Protein AF-A0A6N8WD69-F1 (afdb_monomer_lite)

pLDDT: mean 93.92, std 8.89, range [44.53, 98.75]

Sequence (88 aa):
MGRQVAIDKPVRVIVRTLPTGRIAPKWFEWQGRTHSVVALGRQWDETVEGRRLRCFLVQTPGQNSFELRWDPVEDEWVLHRGWLVNMV

Radius of gyration: 12.72 Å; chains: 1; bounding box: 31×27×33 Å

Secondary structure (DSSP, 8-state):
-PEEEEEEEE--EEEEEPTTS-EEEEEEEETTEEEE--EEEEEEEEEETTEEEEEEEEE-TTS-EEEEEEETTTTEEEEEEEEES---

Structure (mmCIF, N/CA/C/O backbone):
data_AF-A0A6N8WD69-F1
#
_entry.id   AF-A0A6N8WD69-F1
#
loop_
_atom_site.group_PDB
_atom_site.id
_atom_site.type_symbol
_atom_site.label_atom_id
_atom_site.label_alt_id
_atom_site.label_comp_id
_atom_site.label_asym_id
_atom_site.label_entity_id
_atom_site.label_seq_id
_atom_site.pdbx_PDB_ins_code
_atom_site.Cartn_x
_atom_site.Cartn_y
_atom_site.Cartn_z
_atom_site.occupancy
_atom_site.B_iso_or_equiv
_atom_site.auth_seq_id
_atom_site.auth_comp_id
_atom_site.auth_asym_id
_atom_site.auth_atom_id
_atom_site.pdbx_PDB_model_num
ATOM 1 N N . MET A 1 1 ? -3.250 -11.706 18.487 1.00 61.56 1 MET A N 1
ATOM 2 C CA . MET A 1 1 ? -2.930 -11.932 17.058 1.00 61.56 1 MET A CA 1
ATOM 3 C C . MET A 1 1 ? -4.230 -11.770 16.282 1.00 61.56 1 MET A C 1
ATOM 5 O O . MET A 1 1 ? -5.196 -12.419 16.659 1.00 61.56 1 MET A O 1
ATOM 9 N N . GLY A 1 2 ? -4.307 -10.851 15.314 1.00 75.75 2 GLY A N 1
ATOM 10 C CA . GLY A 1 2 ? -5.539 -10.627 14.542 1.00 75.75 2 GLY A CA 1
ATOM 11 C C . GLY A 1 2 ? -5.881 -11.815 13.634 1.00 75.75 2 GLY A C 1
ATOM 12 O O . GLY A 1 2 ? -4.984 -12.554 13.223 1.00 75.75 2 GLY A O 1
ATOM 13 N N . ARG A 1 3 ? -7.165 -12.005 13.314 1.00 89.62 3 ARG A N 1
ATOM 14 C CA . ARG A 1 3 ? -7.609 -13.060 12.390 1.00 89.62 3 ARG A CA 1
ATOM 15 C C . ARG A 1 3 ? -7.192 -12.695 10.970 1.00 89.62 3 ARG A C 1
ATOM 17 O O . ARG A 1 3 ? -7.513 -11.603 10.504 1.00 89.62 3 ARG A O 1
ATOM 24 N N . GLN A 1 4 ? -6.526 -13.616 10.277 1.00 94.75 4 GLN A N 1
ATOM 25 C CA . GLN A 1 4 ? -6.227 -13.443 8.859 1.00 94.75 4 GLN A CA 1
ATOM 26 C C . GLN A 1 4 ? -7.483 -13.677 8.009 1.00 94.75 4 GLN A C 1
ATOM 28 O O . GLN A 1 4 ? -8.212 -14.648 8.221 1.00 94.75 4 GLN A O 1
ATOM 33 N N . VAL A 1 5 ? -7.718 -12.798 7.038 1.00 94.81 5 VAL A N 1
ATOM 34 C CA . VAL A 1 5 ? -8.860 -12.846 6.117 1.00 94.81 5 VAL A CA 1
ATOM 35 C C . VAL A 1 5 ? -8.361 -12.603 4.695 1.00 94.81 5 VAL A C 1
ATOM 37 O O . VAL A 1 5 ? -7.678 -11.608 4.455 1.00 94.81 5 VAL A O 1
ATOM 40 N N . ALA A 1 6 ? -8.689 -13.504 3.766 1.00 96.56 6 ALA A N 1
ATOM 41 C CA . ALA A 1 6 ? -8.489 -13.284 2.332 1.00 96.56 6 ALA A CA 1
ATOM 42 C C . ALA A 1 6 ? -9.530 -12.280 1.813 1.00 96.56 6 ALA A C 1
ATOM 44 O O . ALA A 1 6 ? -10.692 -12.341 2.224 1.00 96.56 6 ALA A O 1
ATOM 45 N N . ILE A 1 7 ? -9.110 -11.336 0.969 1.00 96.94 7 ILE A N 1
ATOM 46 C CA . ILE A 1 7 ? -9.966 -10.243 0.488 1.00 96.94 7 ILE A CA 1
ATOM 47 C C . ILE A 1 7 ? -9.983 -10.214 -1.043 1.00 96.94 7 ILE A C 1
ATOM 49 O O . ILE A 1 7 ? -11.069 -10.279 -1.618 1.00 96.94 7 ILE A O 1
ATOM 53 N N . ASP A 1 8 ? -8.813 -10.131 -1.679 1.00 96.88 8 ASP A N 1
ATOM 54 C CA . ASP A 1 8 ? -8.624 -10.133 -3.138 1.00 96.88 8 ASP A CA 1
ATOM 55 C C . ASP A 1 8 ? -9.578 -9.185 -3.885 1.00 96.88 8 ASP A C 1
ATOM 57 O O . ASP A 1 8 ? -10.311 -9.578 -4.798 1.00 96.88 8 ASP A O 1
ATOM 61 N N . LYS A 1 9 ? -9.616 -7.913 -3.458 1.00 97.88 9 LYS A N 1
ATOM 62 C CA . LYS A 1 9 ? -10.468 -6.879 -4.072 1.00 97.88 9 LYS A CA 1
ATOM 63 C C . LYS A 1 9 ? -9.660 -5.727 -4.654 1.00 97.88 9 LYS A C 1
ATOM 65 O O . LYS A 1 9 ? -8.743 -5.259 -3.978 1.00 97.88 9 LYS A O 1
ATOM 70 N N . PRO A 1 10 ? -10.039 -5.207 -5.837 1.00 97.94 10 PRO A N 1
ATOM 71 C CA . PRO A 1 10 ? -9.483 -3.957 -6.321 1.00 97.94 10 PRO A CA 1
ATOM 72 C C . PRO A 1 10 ? -9.853 -2.823 -5.361 1.00 97.94 10 PRO A C 1
ATOM 74 O O . PRO A 1 10 ? -10.979 -2.766 -4.853 1.00 97.94 10 PRO A O 1
ATOM 77 N N . VAL A 1 11 ? -8.905 -1.929 -5.099 1.00 98.50 11 VAL A N 1
ATOM 78 C CA . VAL A 1 11 ? -9.088 -0.780 -4.203 1.00 98.50 11 VAL A CA 1
ATOM 79 C C . VAL A 1 11 ? -8.452 0.466 -4.796 1.00 98.50 11 VAL A C 1
ATOM 81 O O . VAL A 1 11 ? -7.495 0.389 -5.557 1.00 98.50 11 VAL A O 1
ATOM 84 N N . ARG A 1 12 ? -8.952 1.641 -4.413 1.00 98.19 12 ARG A N 1
ATOM 85 C CA . ARG A 1 12 ? -8.248 2.899 -4.676 1.00 98.19 12 ARG A CA 1
ATOM 86 C C . ARG A 1 12 ? -7.226 3.126 -3.578 1.00 98.19 12 ARG A C 1
ATOM 88 O O . ARG A 1 12 ? -7.565 2.990 -2.403 1.00 98.19 12 ARG A O 1
ATOM 95 N N . VAL A 1 13 ? -6.005 3.497 -3.954 1.00 98.50 13 VAL A N 1
ATOM 96 C CA . VAL A 1 13 ? -4.923 3.803 -3.015 1.00 98.50 13 VAL A CA 1
ATOM 97 C C . VAL A 1 13 ? -4.351 5.171 -3.340 1.00 98.50 13 VAL A C 1
ATOM 99 O O . VAL A 1 13 ? -3.929 5.437 -4.460 1.00 98.50 13 VAL A O 1
ATOM 102 N N . ILE A 1 14 ? -4.308 6.043 -2.338 1.00 98.12 14 ILE A N 1
ATOM 103 C CA . ILE A 1 14 ? -3.567 7.296 -2.423 1.00 98.12 14 ILE A CA 1
ATOM 104 C C . ILE A 1 14 ? -2.156 7.022 -1.932 1.00 98.12 14 ILE A C 1
ATOM 106 O O . ILE A 1 14 ? -1.955 6.571 -0.799 1.00 98.12 14 ILE A O 1
ATOM 110 N N . VAL A 1 15 ? -1.175 7.321 -2.776 1.00 97.69 15 VAL A N 1
ATOM 111 C CA . VAL A 1 15 ? 0.244 7.148 -2.473 1.00 97.69 15 VAL A CA 1
ATOM 112 C C . VAL A 1 15 ? 0.947 8.490 -2.345 1.00 97.69 15 VAL A C 1
ATOM 114 O O . VAL A 1 15 ? 0.543 9.497 -2.922 1.00 97.69 15 VAL A O 1
ATOM 117 N N . ARG A 1 16 ? 2.042 8.499 -1.590 1.00 95.62 16 ARG A N 1
ATOM 118 C CA . ARG A 1 16 ? 3.046 9.557 -1.631 1.00 95.62 16 ARG A CA 1
ATOM 119 C C . ARG A 1 16 ? 4.250 9.055 -2.415 1.00 95.62 16 ARG A C 1
ATOM 121 O O . ARG A 1 16 ? 4.811 8.020 -2.061 1.00 95.62 16 ARG A O 1
ATOM 128 N N . THR A 1 17 ? 4.706 9.833 -3.387 1.00 93.56 17 THR A N 1
ATOM 129 C CA . THR A 1 17 ? 6.019 9.634 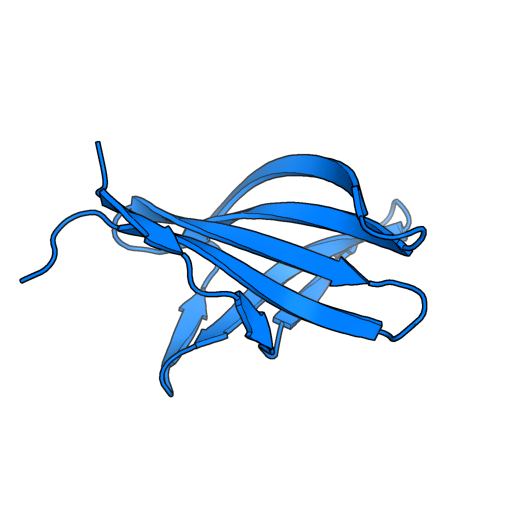-4.007 1.00 93.56 17 THR A CA 1
ATOM 130 C C . THR A 1 17 ? 7.107 10.164 -3.076 1.00 93.56 17 THR A C 1
ATOM 132 O O . THR A 1 17 ? 7.038 11.290 -2.575 1.00 93.56 17 THR A O 1
ATOM 135 N N . LEU A 1 18 ? 8.095 9.328 -2.787 1.00 91.50 18 LEU A N 1
ATOM 136 C CA . LEU A 1 18 ? 9.263 9.673 -1.988 1.00 91.50 18 LEU A CA 1
ATOM 137 C C . LEU A 1 18 ? 10.354 10.273 -2.891 1.00 91.50 18 LEU A C 1
ATOM 139 O O . LEU A 1 18 ? 10.386 9.958 -4.079 1.00 91.50 18 LEU A O 1
ATOM 143 N N . PRO A 1 19 ? 11.306 11.059 -2.348 1.00 93.12 19 PRO A N 1
ATOM 144 C CA . PRO A 1 19 ? 12.426 11.600 -3.131 1.00 93.12 19 PRO A CA 1
ATOM 145 C C . PRO A 1 19 ? 13.267 10.532 -3.846 1.00 93.12 19 PRO A C 1
ATOM 147 O O . PRO A 1 19 ? 13.926 10.814 -4.835 1.00 93.12 19 PRO A O 1
ATOM 150 N N . THR A 1 20 ? 13.223 9.290 -3.363 1.00 91.44 20 THR A N 1
ATOM 151 C CA . THR A 1 20 ? 13.883 8.128 -3.973 1.00 91.44 20 THR A CA 1
ATOM 152 C C . THR A 1 20 ? 13.148 7.575 -5.199 1.00 91.44 20 THR A C 1
ATOM 154 O O . THR A 1 20 ? 13.556 6.547 -5.732 1.00 91.44 20 THR A O 1
ATOM 157 N N . GLY A 1 21 ? 12.023 8.175 -5.598 1.00 87.56 21 GLY A N 1
ATOM 158 C CA . GLY A 1 21 ? 11.130 7.664 -6.641 1.00 87.56 21 GLY A CA 1
ATOM 159 C C . GLY A 1 21 ? 10.247 6.496 -6.192 1.00 87.56 21 GLY A C 1
ATOM 160 O O . GLY A 1 21 ? 9.373 6.063 -6.934 1.00 87.56 21 GLY A O 1
ATOM 161 N N . ARG A 1 22 ? 10.428 5.985 -4.966 1.00 88.75 22 ARG A N 1
ATOM 162 C CA . ARG A 1 22 ? 9.561 4.941 -4.404 1.00 88.75 22 ARG A CA 1
ATOM 163 C C . ARG A 1 22 ? 8.214 5.521 -3.993 1.00 88.75 22 ARG A C 1
ATOM 165 O O . ARG A 1 22 ? 8.140 6.656 -3.532 1.00 88.75 22 ARG A O 1
ATOM 172 N N . ILE A 1 23 ? 7.171 4.708 -4.066 1.00 93.50 23 ILE A N 1
ATOM 173 C CA . ILE A 1 23 ? 5.845 5.067 -3.565 1.00 93.50 23 ILE A CA 1
ATOM 174 C C . ILE A 1 23 ? 5.619 4.526 -2.152 1.00 93.50 23 ILE A C 1
ATOM 176 O O . ILE A 1 23 ? 6.161 3.490 -1.761 1.00 93.50 23 ILE A O 1
ATOM 180 N N . ALA A 1 24 ? 4.805 5.241 -1.385 1.00 95.88 24 ALA A N 1
ATOM 181 C CA . ALA A 1 24 ? 4.391 4.876 -0.040 1.00 95.88 24 ALA A CA 1
ATOM 182 C C . ALA A 1 24 ? 2.868 5.049 0.092 1.00 95.88 24 ALA A C 1
ATOM 184 O O . ALA A 1 24 ? 2.394 6.183 -0.026 1.00 95.88 24 ALA A O 1
ATOM 185 N N . PRO A 1 25 ? 2.096 3.977 0.353 1.00 98.12 25 PRO A N 1
ATOM 186 C CA . PRO A 1 25 ? 0.662 4.086 0.606 1.00 98.12 25 PRO A CA 1
ATOM 187 C C . PRO A 1 25 ? 0.350 5.032 1.769 1.00 98.12 25 PRO A C 1
ATOM 189 O O . PRO A 1 25 ? 1.019 5.007 2.805 1.00 98.12 25 PRO A O 1
ATOM 192 N N . LYS A 1 26 ? -0.671 5.870 1.590 1.00 98.25 26 LYS A N 1
ATOM 193 C CA . LYS A 1 26 ? -1.160 6.821 2.597 1.00 98.25 26 LYS A CA 1
ATOM 194 C C . LYS A 1 26 ? -2.592 6.534 3.023 1.00 98.25 26 LYS A C 1
ATOM 196 O O . LYS A 1 26 ? -2.885 6.604 4.213 1.00 98.25 26 LYS A O 1
ATOM 201 N N . TRP A 1 27 ? -3.456 6.210 2.068 1.00 98.12 27 TRP A N 1
ATOM 202 C CA . TRP A 1 27 ? -4.864 5.903 2.306 1.00 98.12 27 TRP A CA 1
ATOM 203 C C . TRP A 1 27 ? -5.329 4.858 1.303 1.00 98.12 27 TRP A C 1
ATOM 205 O O . TRP A 1 27 ? -4.800 4.815 0.193 1.00 98.12 27 TRP A O 1
ATOM 215 N N . PHE A 1 28 ? -6.334 4.068 1.659 1.00 98.50 28 PHE A N 1
ATOM 216 C CA . PHE A 1 28 ? -7.029 3.208 0.706 1.00 98.50 28 PHE A CA 1
ATOM 217 C C . PHE A 1 28 ? -8.526 3.133 1.004 1.00 98.50 28 PHE A C 1
ATOM 219 O O . PHE A 1 28 ? -8.946 3.309 2.147 1.00 98.50 28 PHE A O 1
ATOM 226 N N . GLU A 1 29 ? -9.336 2.878 -0.017 1.00 98.12 29 GLU A N 1
ATOM 227 C CA . GLU A 1 29 ? -10.788 2.738 0.122 1.00 98.12 29 GLU A CA 1
ATOM 228 C C . GLU A 1 29 ? -11.192 1.266 0.143 1.00 98.12 29 GLU A C 1
ATOM 230 O O . GLU A 1 29 ? -10.909 0.518 -0.792 1.00 98.12 29 GLU A O 1
ATOM 235 N N . TRP A 1 30 ? -11.880 0.844 1.204 1.00 95.88 30 TRP A N 1
ATOM 236 C CA . TRP A 1 30 ? -12.395 -0.517 1.330 1.00 95.88 30 TRP A CA 1
ATOM 237 C C . TRP A 1 30 ? -13.695 -0.539 2.136 1.00 95.88 30 TRP A C 1
ATOM 239 O O . TRP A 1 30 ? -13.806 0.117 3.172 1.00 95.88 30 TRP A O 1
ATOM 249 N N . GLN A 1 31 ? -14.689 -1.290 1.646 1.00 93.88 31 GLN A N 1
ATOM 250 C CA . GLN A 1 31 ? -16.045 -1.369 2.217 1.00 93.88 31 GLN A CA 1
ATOM 251 C C . GLN A 1 31 ? -16.715 0.006 2.412 1.00 93.88 31 GLN A C 1
ATOM 253 O O . GLN A 1 31 ? -17.332 0.275 3.440 1.00 93.88 31 GLN A O 1
ATOM 258 N N . GLY A 1 32 ? -16.560 0.904 1.434 1.00 94.62 32 GLY A N 1
ATOM 259 C CA . GLY A 1 32 ? -17.141 2.251 1.486 1.00 94.62 32 GLY A CA 1
ATOM 260 C C . GLY A 1 32 ? -16.512 3.170 2.539 1.00 94.62 32 GLY A C 1
ATOM 261 O O . GLY A 1 32 ? -17.091 4.203 2.863 1.00 94.62 32 GLY A O 1
ATOM 262 N N . ARG A 1 33 ? -15.348 2.805 3.095 1.00 94.81 33 ARG A N 1
ATOM 263 C CA . ARG A 1 33 ? -14.610 3.603 4.080 1.00 94.81 33 ARG A CA 1
ATOM 264 C C . ARG A 1 33 ? -13.190 3.873 3.603 1.00 94.81 33 ARG A C 1
ATOM 266 O O . ARG A 1 33 ? -12.541 2.993 3.040 1.00 94.81 33 ARG A O 1
ATOM 273 N N . THR A 1 34 ? -12.692 5.071 3.890 1.00 97.19 34 THR A N 1
ATOM 274 C CA . THR A 1 34 ? -11.279 5.412 3.720 1.00 97.19 34 THR A CA 1
ATOM 275 C C . THR A 1 34 ? -10.499 4.971 4.955 1.00 97.19 34 THR A C 1
ATOM 277 O O . THR A 1 34 ? -10.789 5.393 6.074 1.00 97.19 34 THR A O 1
ATOM 280 N N . HIS A 1 35 ? -9.487 4.137 4.751 1.00 97.31 35 HIS A N 1
ATOM 281 C CA . HIS A 1 35 ? -8.579 3.657 5.786 1.00 97.31 35 HIS A CA 1
ATOM 282 C C . HIS A 1 35 ? -7.255 4.404 5.683 1.00 97.31 35 HIS A C 1
ATOM 284 O O . HIS A 1 35 ? -6.622 4.419 4.626 1.00 97.31 35 HIS A O 1
ATOM 290 N N . SER A 1 36 ? -6.831 5.033 6.778 1.00 98.00 36 SER A N 1
ATOM 291 C CA . SER A 1 36 ? -5.536 5.707 6.849 1.00 98.00 36 SER A CA 1
ATOM 292 C C . SER A 1 36 ? -4.415 4.710 7.110 1.00 98.00 36 SER A C 1
ATOM 294 O O . SER A 1 36 ? -4.570 3.781 7.902 1.00 98.00 36 SER A O 1
ATOM 296 N N . VAL A 1 37 ? -3.270 4.908 6.463 1.00 98.25 37 VAL A N 1
ATOM 297 C CA . VAL A 1 37 ? -2.048 4.153 6.749 1.00 98.25 37 VAL A CA 1
ATOM 298 C C . VAL A 1 37 ? -1.247 4.913 7.800 1.00 98.25 37 VAL A C 1
ATOM 300 O O . VAL A 1 37 ? -0.727 5.999 7.532 1.00 98.25 37 VAL A O 1
ATOM 303 N N . VAL A 1 38 ? -1.141 4.340 9.000 1.00 97.56 38 VAL A N 1
ATOM 304 C CA . VAL A 1 38 ? -0.383 4.926 10.121 1.00 97.56 38 VAL A CA 1
ATOM 305 C C . VAL A 1 38 ? 1.035 4.373 10.236 1.00 97.56 38 VAL A C 1
ATOM 307 O O . VAL A 1 38 ? 1.911 5.049 10.768 1.00 97.56 38 VAL A O 1
ATOM 310 N N . ALA A 1 39 ? 1.283 3.176 9.699 1.00 97.00 39 ALA A N 1
ATOM 311 C CA . ALA A 1 39 ? 2.609 2.577 9.644 1.00 97.00 39 ALA A CA 1
ATOM 312 C C . ALA A 1 39 ? 2.775 1.709 8.393 1.00 97.00 39 ALA A C 1
ATOM 314 O O . ALA A 1 39 ? 1.831 1.062 7.932 1.00 97.00 39 ALA A O 1
ATOM 315 N N . LEU A 1 40 ? 4.002 1.689 7.868 1.00 97.00 40 LEU A N 1
ATOM 316 C CA . LEU A 1 40 ? 4.437 0.770 6.821 1.00 97.00 40 LEU A CA 1
ATOM 317 C C . LEU A 1 40 ? 5.353 -0.280 7.442 1.00 97.00 40 LEU A C 1
ATOM 319 O O . LEU A 1 40 ? 6.345 0.059 8.085 1.00 97.00 40 LEU A O 1
ATOM 323 N N . GLY A 1 41 ? 5.015 -1.545 7.232 1.00 96.12 41 GLY A N 1
ATOM 324 C CA . GLY A 1 41 ? 5.855 -2.681 7.572 1.00 96.12 41 GLY A CA 1
ATOM 325 C C . GLY A 1 41 ? 6.748 -3.085 6.402 1.00 96.12 41 GLY A C 1
ATOM 326 O O . GLY A 1 41 ? 7.289 -2.252 5.668 1.00 96.12 41 GLY A O 1
ATOM 327 N N . ARG A 1 42 ? 6.895 -4.401 6.220 1.00 96.62 42 ARG A N 1
ATOM 328 C CA . ARG A 1 42 ? 7.668 -4.974 5.117 1.00 96.62 42 ARG A CA 1
ATOM 329 C C . ARG A 1 42 ? 7.107 -4.522 3.767 1.00 96.62 42 ARG A C 1
ATOM 331 O O . ARG A 1 42 ? 5.897 -4.469 3.565 1.00 96.62 42 ARG A O 1
ATOM 338 N N . GLN A 1 43 ? 8.014 -4.275 2.832 1.00 97.38 43 GLN A N 1
ATOM 339 C CA . GLN A 1 43 ? 7.705 -4.059 1.425 1.00 97.38 43 GLN A CA 1
ATOM 340 C C . GLN A 1 43 ? 8.569 -5.000 0.592 1.00 97.38 43 GLN A C 1
ATOM 342 O O . GLN A 1 43 ? 9.759 -5.154 0.885 1.00 97.38 43 GLN A O 1
ATOM 347 N N . TRP A 1 44 ? 7.993 -5.641 -0.414 1.00 97.19 44 TRP A N 1
ATOM 348 C CA . TRP A 1 44 ? 8.696 -6.631 -1.228 1.00 97.19 44 TRP A CA 1
ATOM 349 C C . TRP A 1 44 ? 8.114 -6.685 -2.634 1.00 97.19 44 TRP A C 1
ATOM 351 O O . TRP A 1 44 ? 7.044 -6.136 -2.883 1.00 97.19 44 TRP A O 1
ATOM 361 N N . ASP A 1 45 ? 8.841 -7.331 -3.537 1.00 97.25 45 ASP A N 1
ATOM 362 C CA . ASP A 1 45 ? 8.337 -7.648 -4.867 1.00 97.25 45 ASP A CA 1
ATOM 363 C C . ASP A 1 45 ? 7.944 -9.125 -4.892 1.00 97.25 45 ASP A C 1
ATOM 365 O O . ASP A 1 45 ? 8.631 -9.961 -4.296 1.00 97.25 45 ASP A O 1
ATOM 369 N N . GLU A 1 46 ? 6.849 -9.440 -5.568 1.00 97.25 46 GLU A N 1
ATOM 370 C CA . GLU A 1 46 ? 6.364 -10.805 -5.748 1.00 97.25 46 GLU A CA 1
ATOM 371 C C . GLU A 1 46 ? 6.014 -11.028 -7.219 1.00 97.25 46 GLU A C 1
ATOM 373 O O . GLU A 1 46 ? 5.426 -10.155 -7.855 1.00 97.25 46 GLU A O 1
ATOM 378 N N . THR A 1 47 ? 6.378 -12.187 -7.768 1.00 97.12 47 THR A N 1
ATOM 379 C CA . THR A 1 47 ? 5.973 -12.576 -9.122 1.00 97.12 47 THR A CA 1
ATOM 380 C C . THR A 1 47 ? 4.800 -13.540 -9.028 1.00 97.12 47 THR A C 1
ATOM 382 O O . THR A 1 47 ? 4.946 -14.628 -8.472 1.00 97.12 47 THR A O 1
ATOM 385 N N . VAL A 1 48 ? 3.654 -13.157 -9.587 1.00 93.06 48 VAL A N 1
ATOM 386 C CA . VAL A 1 48 ? 2.424 -13.960 -9.611 1.00 93.06 48 VAL A CA 1
ATOM 387 C C . VAL A 1 48 ? 1.963 -14.063 -11.056 1.00 93.06 48 VAL A C 1
ATOM 389 O O . VAL A 1 48 ? 1.758 -13.043 -11.701 1.00 93.06 48 VAL A O 1
ATOM 392 N N . GLU A 1 49 ? 1.854 -15.285 -11.581 1.00 92.56 49 GLU A N 1
ATOM 393 C CA . GLU A 1 49 ? 1.405 -15.536 -12.964 1.00 92.56 49 GLU A CA 1
ATOM 394 C C . GLU A 1 49 ? 2.167 -14.701 -14.016 1.00 92.56 49 GLU A C 1
ATOM 396 O O . GLU A 1 49 ? 1.605 -14.194 -14.981 1.00 92.56 49 GLU A O 1
ATOM 401 N N . GLY A 1 50 ? 3.475 -14.518 -13.805 1.00 93.12 50 GLY A N 1
ATOM 402 C CA . GLY A 1 50 ? 4.339 -13.726 -14.689 1.00 93.12 50 GLY A CA 1
ATOM 403 C C . GLY A 1 50 ? 4.257 -12.207 -14.495 1.00 93.12 50 GLY A C 1
ATOM 404 O O . GLY A 1 50 ? 5.073 -11.489 -15.070 1.00 93.12 50 GLY A O 1
ATOM 405 N N . ARG A 1 51 ? 3.350 -11.705 -13.650 1.00 93.88 51 ARG A N 1
ATOM 406 C CA . ARG A 1 51 ? 3.247 -10.284 -13.287 1.00 93.88 51 ARG A CA 1
ATOM 407 C C . ARG A 1 51 ? 4.108 -9.982 -12.071 1.00 93.88 51 ARG A C 1
ATOM 409 O O . ARG A 1 51 ? 4.085 -10.724 -11.090 1.00 93.88 51 ARG A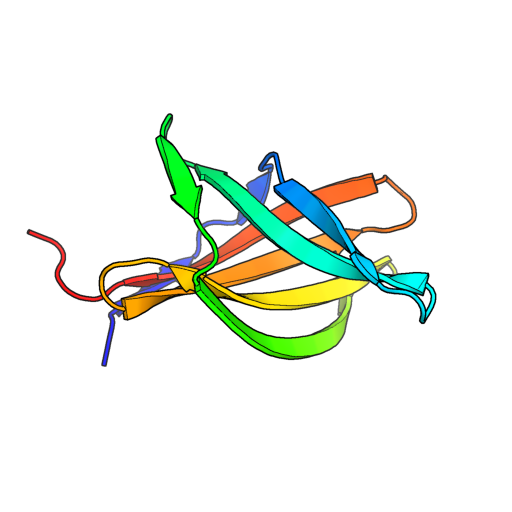 O 1
ATOM 416 N N . ARG A 1 52 ? 4.863 -8.884 -12.120 1.00 96.75 52 ARG A N 1
ATOM 417 C CA . ARG A 1 52 ? 5.668 -8.410 -10.988 1.00 96.75 52 ARG A CA 1
ATOM 418 C C . ARG A 1 52 ? 4.863 -7.399 -10.186 1.00 96.75 52 ARG A C 1
ATOM 420 O O . ARG A 1 52 ? 4.681 -6.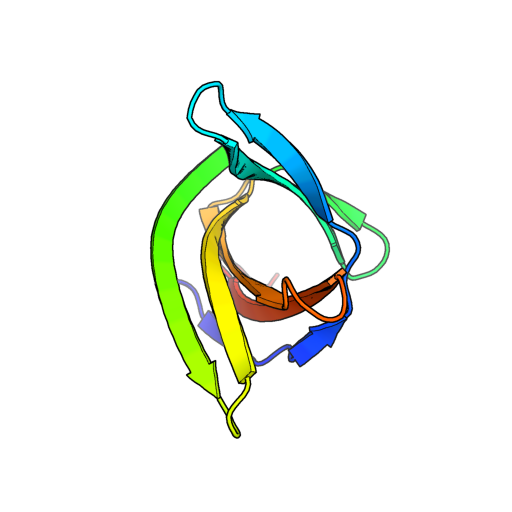269 -10.621 1.00 96.75 52 ARG A O 1
ATOM 427 N N . LEU A 1 53 ? 4.448 -7.798 -8.995 1.00 97.75 53 LEU A N 1
ATOM 428 C CA . LEU A 1 53 ? 3.687 -6.971 -8.072 1.00 97.75 53 LEU A CA 1
ATOM 429 C C . LEU A 1 53 ? 4.615 -6.340 -7.039 1.00 97.75 53 LEU A C 1
ATOM 431 O O . LEU A 1 53 ? 5.547 -6.980 -6.542 1.00 97.75 53 LEU A O 1
ATOM 435 N N . ARG A 1 54 ? 4.324 -5.095 -6.668 1.00 97.56 54 ARG A N 1
ATOM 436 C CA . ARG A 1 54 ? 4.900 -4.452 -5.489 1.00 97.56 54 ARG A CA 1
ATOM 437 C C . ARG A 1 54 ? 3.937 -4.603 -4.317 1.00 97.56 54 ARG A C 1
ATOM 439 O O . ARG A 1 54 ? 2.815 -4.107 -4.360 1.00 97.56 54 ARG A O 1
ATOM 446 N N . CYS A 1 55 ? 4.394 -5.242 -3.250 1.00 98.38 55 CYS A N 1
ATOM 447 C CA . CYS A 1 55 ? 3.582 -5.553 -2.081 1.00 98.38 55 CYS A CA 1
ATOM 448 C C . CYS A 1 55 ? 3.963 -4.674 -0.883 1.00 98.38 55 CYS A C 1
ATOM 450 O O . CYS A 1 55 ? 5.144 -4.395 -0.635 1.00 98.38 55 CYS A O 1
ATOM 452 N N . PHE A 1 56 ? 2.955 -4.267 -0.111 1.00 98.44 56 PHE A N 1
ATOM 453 C CA . PHE A 1 56 ? 3.086 -3.411 1.063 1.00 98.44 56 PHE A CA 1
ATOM 454 C C . PHE A 1 56 ? 2.292 -3.992 2.227 1.00 98.44 56 PHE A C 1
ATOM 456 O O . PHE A 1 56 ? 1.073 -4.135 2.143 1.00 98.44 56 PHE A O 1
ATOM 463 N N . LEU A 1 57 ? 2.969 -4.252 3.345 1.00 98.38 57 LEU A N 1
ATOM 464 C CA . LEU A 1 57 ? 2.299 -4.445 4.624 1.00 98.38 57 LEU A CA 1
ATOM 465 C C . LEU A 1 57 ? 2.016 -3.071 5.236 1.00 98.38 57 LEU A C 1
ATOM 467 O O . LEU A 1 57 ? 2.947 -2.313 5.514 1.00 98.38 57 LEU A O 1
ATOM 471 N N . VAL A 1 58 ? 0.746 -2.752 5.453 1.00 98.19 58 VAL A N 1
ATOM 472 C CA . VAL A 1 58 ? 0.301 -1.472 6.020 1.00 98.19 58 VAL A CA 1
ATOM 473 C C . VAL A 1 58 ? -0.487 -1.702 7.301 1.00 98.19 58 VAL A C 1
ATOM 475 O O . VAL A 1 58 ? -1.135 -2.735 7.447 1.00 98.19 58 VAL A O 1
ATOM 478 N N . GLN A 1 59 ? -0.452 -0.744 8.222 1.00 97.62 59 GLN A N 1
ATOM 479 C CA . GLN A 1 59 ? -1.298 -0.752 9.418 1.00 97.62 59 GLN A CA 1
ATOM 480 C C . GLN A 1 59 ? -2.230 0.456 9.433 1.00 97.62 59 GLN A C 1
ATOM 482 O O . GLN A 1 59 ? -1.824 1.557 9.050 1.00 97.62 59 GLN A O 1
ATOM 487 N N . THR A 1 60 ? -3.455 0.251 9.912 1.00 96.19 60 THR A N 1
ATOM 488 C CA . THR A 1 60 ? -4.468 1.299 10.100 1.00 96.19 60 THR A CA 1
ATOM 489 C C . THR A 1 60 ? -4.639 1.630 11.586 1.00 96.19 60 THR A C 1
ATOM 491 O O . THR A 1 60 ? -4.152 0.887 12.449 1.00 96.19 60 THR A O 1
ATOM 494 N N . PRO A 1 61 ? -5.357 2.716 11.939 1.00 92.06 61 PRO A N 1
ATOM 495 C CA . PRO A 1 61 ? -5.811 2.916 13.311 1.00 92.06 61 PRO A CA 1
ATOM 496 C C . PRO A 1 61 ? -6.582 1.677 13.793 1.00 92.06 61 PRO A C 1
ATOM 498 O O . PRO A 1 61 ? -7.306 1.054 13.015 1.00 92.06 61 PRO A O 1
ATOM 501 N N . GLY A 1 62 ? -6.390 1.284 15.054 1.00 86.88 62 GLY A N 1
ATOM 502 C CA . GLY A 1 62 ? -6.993 0.063 15.610 1.00 86.88 62 GLY A CA 1
ATOM 503 C C . GLY A 1 62 ? -6.182 -1.221 15.400 1.00 86.88 62 GLY A C 1
ATOM 504 O O . GLY A 1 62 ? -6.708 -2.304 15.617 1.00 86.88 62 GLY A O 1
ATOM 505 N N . GLN A 1 63 ? -4.907 -1.111 15.005 1.00 88.88 63 GLN A N 1
ATOM 506 C CA . GLN A 1 63 ? -3.948 -2.226 14.899 1.00 88.88 63 GLN A CA 1
ATOM 507 C C . GLN A 1 63 ? -4.269 -3.284 13.828 1.00 88.88 63 GLN A C 1
ATOM 509 O O . GLN A 1 63 ? -3.571 -4.297 13.747 1.00 88.88 63 GLN A O 1
ATOM 514 N N . ASN A 1 64 ? -5.269 -3.045 12.975 1.00 94.56 64 ASN A N 1
ATOM 515 C CA . ASN A 1 64 ? -5.486 -3.873 11.795 1.00 94.56 64 ASN A CA 1
ATOM 516 C C . ASN A 1 64 ? -4.313 -3.697 10.831 1.00 94.56 64 ASN A C 1
ATOM 518 O O . ASN A 1 64 ? -3.848 -2.578 10.594 1.00 94.56 64 ASN A O 1
ATOM 522 N N . SER A 1 65 ? -3.869 -4.808 10.256 1.00 97.12 65 SER A N 1
ATOM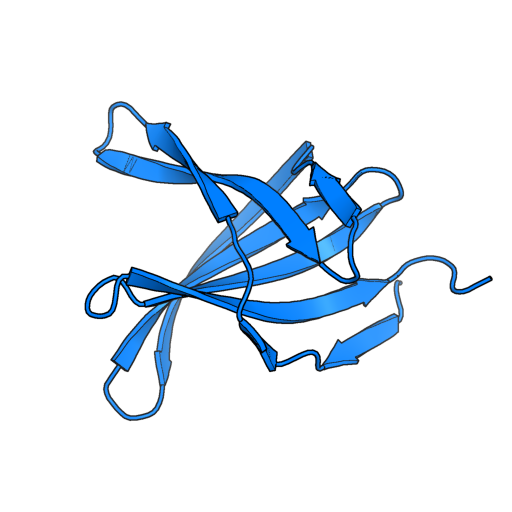 523 C CA . SER A 1 65 ? -2.836 -4.812 9.223 1.00 97.12 65 SER A CA 1
ATOM 524 C C . SER A 1 65 ? -3.417 -5.317 7.913 1.00 97.12 65 SER A C 1
ATOM 526 O O . SER A 1 65 ? -4.298 -6.174 7.916 1.00 97.12 65 SER A O 1
ATOM 528 N N . PHE A 1 66 ? -2.899 -4.832 6.795 1.00 98.00 66 PHE A N 1
ATOM 529 C CA . PHE A 1 66 ? -3.357 -5.201 5.463 1.00 98.00 66 PHE A CA 1
ATOM 530 C C . PHE A 1 66 ? -2.185 -5.375 4.511 1.00 98.00 66 PHE A C 1
ATOM 532 O O . PHE A 1 66 ? -1.149 -4.727 4.655 1.00 98.00 66 PHE A O 1
ATOM 539 N N . GLU A 1 67 ? -2.367 -6.242 3.525 1.00 98.50 67 GLU A N 1
ATOM 540 C CA . GLU A 1 67 ? -1.461 -6.383 2.395 1.00 98.50 67 GLU A CA 1
ATOM 541 C C . GLU A 1 67 ? -2.077 -5.701 1.173 1.00 98.50 67 GLU A C 1
ATOM 543 O O . GLU A 1 67 ? -3.098 -6.152 0.649 1.00 98.50 67 GLU A O 1
ATOM 548 N N . LEU A 1 68 ? -1.442 -4.619 0.730 1.00 98.75 68 LEU A N 1
ATOM 549 C CA . LEU A 1 68 ? -1.742 -3.973 -0.542 1.00 98.75 68 LEU A CA 1
ATOM 550 C C . LEU A 1 68 ? -0.759 -4.475 -1.597 1.00 98.75 68 LEU A C 1
ATOM 552 O O . LEU A 1 68 ? 0.447 -4.521 -1.344 1.00 98.75 68 LEU A O 1
ATOM 556 N N . ARG A 1 69 ? -1.267 -4.812 -2.777 1.00 98.44 69 ARG A N 1
ATOM 557 C CA . ARG A 1 69 ? -0.479 -5.183 -3.953 1.00 98.44 69 ARG A CA 1
ATOM 558 C C . ARG A 1 69 ? -0.725 -4.166 -5.049 1.00 98.44 69 ARG A C 1
ATOM 560 O O . ARG A 1 69 ? -1.872 -3.799 -5.277 1.00 98.44 69 ARG A O 1
ATOM 567 N N . TRP A 1 70 ? 0.340 -3.733 -5.700 1.00 98.25 70 TRP A N 1
ATOM 568 C CA . TRP A 1 70 ? 0.288 -2.841 -6.848 1.00 98.25 70 TRP A CA 1
ATOM 569 C C . TRP A 1 70 ? 0.931 -3.519 -8.048 1.00 98.25 70 TRP A C 1
ATOM 571 O O . TRP A 1 70 ? 2.076 -3.972 -7.952 1.00 98.25 70 TRP A O 1
ATOM 581 N N . ASP A 1 71 ? 0.198 -3.583 -9.151 1.00 96.88 71 ASP A N 1
ATOM 582 C CA . ASP A 1 71 ? 0.742 -3.909 -10.462 1.00 96.88 71 ASP A CA 1
ATOM 583 C C . ASP A 1 71 ? 1.176 -2.600 -11.147 1.00 96.88 71 ASP A C 1
ATOM 585 O O . ASP A 1 71 ? 0.320 -1.789 -11.495 1.00 96.88 71 ASP A O 1
ATOM 589 N N . PRO A 1 72 ? 2.485 -2.352 -11.330 1.00 94.31 72 PRO A N 1
ATOM 590 C CA . PRO A 1 72 ? 2.964 -1.120 -11.947 1.00 94.31 72 PRO A CA 1
ATOM 591 C C . PRO A 1 72 ? 2.738 -1.063 -13.463 1.00 94.31 72 PRO A C 1
ATOM 593 O O . PRO A 1 72 ? 2.927 0.003 -14.044 1.00 94.31 72 PRO A O 1
ATOM 596 N N . VAL A 1 73 ? 2.414 -2.187 -14.113 1.00 95.44 73 VAL A N 1
ATOM 597 C CA . VAL A 1 73 ? 2.168 -2.241 -15.562 1.00 95.44 73 VAL A CA 1
ATOM 598 C C . VAL A 1 73 ? 0.740 -1.806 -15.865 1.00 95.44 73 VAL A C 1
ATOM 600 O O . VAL A 1 73 ? 0.535 -0.945 -16.715 1.00 95.44 73 VAL A O 1
ATOM 603 N N . GLU A 1 74 ? -0.224 -2.362 -15.133 1.00 95.44 74 GLU A N 1
ATOM 604 C CA . GLU A 1 74 ? -1.654 -2.059 -15.301 1.00 95.44 74 GLU A CA 1
ATOM 605 C C . GLU A 1 74 ? -2.119 -0.869 -14.436 1.00 95.44 74 GLU A C 1
ATOM 607 O O . GLU A 1 74 ? -3.243 -0.396 -14.568 1.00 95.44 74 GLU A O 1
ATOM 612 N N . ASP A 1 75 ? -1.252 -0.382 -13.543 1.00 95.25 75 ASP A N 1
ATOM 613 C CA . ASP A 1 75 ? -1.553 0.615 -12.508 1.00 95.25 75 ASP A CA 1
ATOM 614 C C . ASP A 1 75 ? -2.747 0.232 -11.610 1.00 95.25 75 ASP A C 1
ATOM 616 O O . ASP A 1 75 ? -3.560 1.057 -11.188 1.00 95.25 75 ASP A O 1
ATOM 620 N N . GLU A 1 76 ? -2.845 -1.057 -11.280 1.00 97.00 76 GLU A 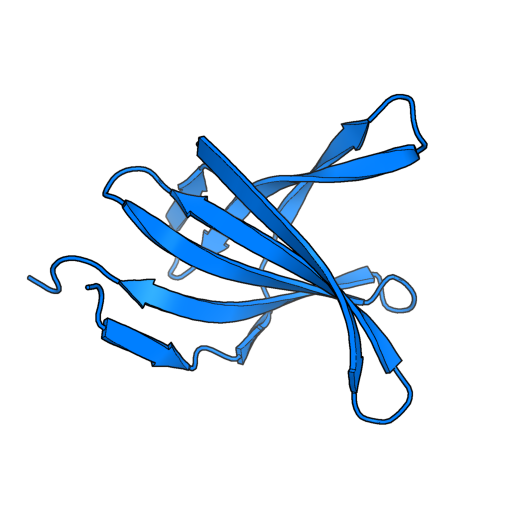N 1
ATOM 621 C CA . GLU A 1 76 ? -3.940 -1.606 -10.482 1.00 97.00 76 GLU A CA 1
ATOM 622 C C . GLU A 1 76 ? -3.509 -1.916 -9.050 1.00 97.00 76 GLU A C 1
ATOM 624 O O . GLU A 1 76 ? -2.439 -2.472 -8.789 1.00 97.00 76 GLU A O 1
ATOM 629 N N . TRP A 1 77 ? -4.388 -1.598 -8.099 1.00 98.38 77 TRP A N 1
ATOM 630 C CA . TRP A 1 77 ? -4.206 -1.919 -6.688 1.00 98.38 77 TRP A CA 1
ATOM 631 C C . TRP A 1 77 ? -5.201 -2.968 -6.223 1.00 98.38 77 TRP A C 1
ATOM 633 O O . TRP A 1 77 ? -6.408 -2.831 -6.422 1.00 98.38 77 TRP A O 1
ATOM 643 N N . VAL A 1 78 ? -4.698 -3.964 -5.500 1.00 98.44 78 VAL A N 1
ATOM 644 C CA . VAL A 1 78 ? -5.495 -5.010 -4.862 1.00 98.44 78 VAL A CA 1
ATOM 645 C C . VAL A 1 78 ? -5.234 -5.018 -3.361 1.00 98.44 78 VAL A C 1
ATOM 647 O O . VAL A 1 78 ? -4.091 -5.055 -2.901 1.00 98.44 78 VAL A O 1
ATOM 650 N N . LEU A 1 79 ? -6.311 -5.025 -2.581 1.00 98.50 79 LEU A N 1
ATOM 651 C CA . LEU A 1 79 ? -6.282 -5.394 -1.176 1.00 98.50 79 LEU A CA 1
ATOM 652 C C . LEU A 1 79 ? -6.346 -6.918 -1.089 1.00 98.50 79 LEU A C 1
ATOM 654 O O . LEU A 1 79 ? -7.411 -7.513 -1.245 1.00 98.50 79 LEU A O 1
ATOM 658 N N . HIS A 1 80 ? -5.188 -7.535 -0.873 1.00 98.31 80 HIS A N 1
ATOM 659 C CA . HIS A 1 80 ? -5.002 -8.982 -0.980 1.00 98.31 80 HIS A CA 1
ATOM 660 C C . HIS A 1 80 ? -5.529 -9.708 0.263 1.00 98.31 80 HIS A C 1
ATOM 662 O O . HIS A 1 80 ? -6.386 -10.588 0.192 1.00 98.31 80 HIS A O 1
ATOM 668 N N . ARG A 1 81 ? -5.074 -9.289 1.451 1.00 97.50 81 ARG A N 1
ATOM 669 C CA . ARG A 1 81 ? -5.511 -9.859 2.735 1.00 97.50 81 ARG A CA 1
ATOM 670 C C . ARG A 1 81 ? -5.432 -8.855 3.878 1.00 97.50 81 ARG A C 1
ATOM 672 O O . ARG A 1 81 ? -4.721 -7.855 3.791 1.00 97.50 81 ARG A O 1
ATOM 679 N N . GLY A 1 82 ? -6.132 -9.158 4.966 1.00 96.75 82 GLY A N 1
ATOM 680 C CA . GLY A 1 82 ? -6.071 -8.409 6.220 1.00 96.75 82 GLY A CA 1
ATOM 681 C C . GLY A 1 82 ? -5.790 -9.306 7.423 1.00 96.75 82 GLY A C 1
ATOM 682 O O . GLY A 1 82 ? -6.108 -10.493 7.409 1.00 96.75 82 GLY A O 1
ATOM 683 N N . TRP A 1 83 ? -5.230 -8.720 8.477 1.00 96.31 83 TRP A N 1
ATOM 684 C CA . TRP A 1 83 ? -5.120 -9.283 9.821 1.00 96.31 83 TRP A CA 1
ATOM 685 C C . TRP A 1 83 ? -5.892 -8.370 10.766 1.00 96.31 83 TRP A C 1
ATOM 687 O O . TRP A 1 83 ? -5.401 -7.309 11.156 1.00 96.31 83 TRP A O 1
ATOM 697 N N . LEU A 1 84 ? -7.123 -8.768 11.082 1.00 92.50 84 LEU A N 1
ATOM 698 C CA . LEU A 1 84 ? -8.087 -7.919 11.775 1.00 92.50 84 LEU A CA 1
ATOM 699 C C . LEU A 1 84 ? -8.098 -8.222 13.275 1.00 92.50 84 LEU A C 1
ATOM 701 O O . LEU A 1 84 ? -8.242 -9.379 13.684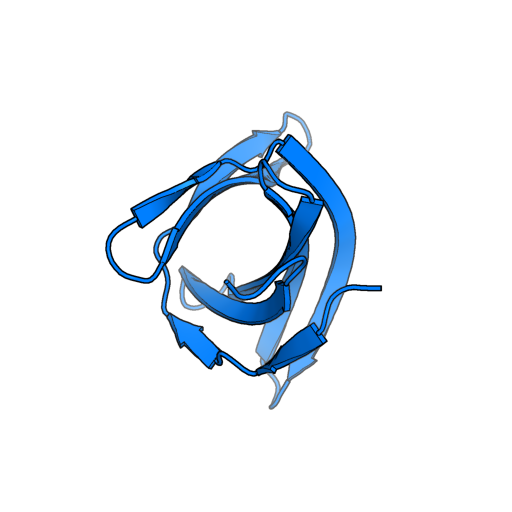 1.00 92.50 84 LEU A O 1
ATOM 705 N N . VAL A 1 85 ? -7.936 -7.188 14.092 1.00 85.69 85 VAL A N 1
ATOM 706 C CA . VAL A 1 85 ? -8.005 -7.241 15.554 1.00 85.69 85 VAL A CA 1
ATOM 707 C C . VAL A 1 85 ? -9.400 -6.777 15.963 1.00 85.69 85 VAL A C 1
ATOM 709 O O . VAL A 1 85 ? -9.816 -5.685 15.600 1.00 85.69 85 VAL A O 1
ATOM 712 N N . ASN A 1 86 ? -10.117 -7.629 16.698 1.00 66.88 86 ASN A N 1
ATOM 713 C CA . ASN A 1 86 ? -11.508 -7.446 17.128 1.00 66.88 86 ASN A CA 1
ATOM 714 C C . ASN A 1 86 ? -12.509 -7.320 15.964 1.00 66.88 86 ASN A C 1
ATOM 716 O O . ASN A 1 86 ? -12.832 -6.232 15.500 1.00 66.88 86 ASN A O 1
ATOM 720 N N . MET A 1 87 ? -13.060 -8.457 15.532 1.00 56.97 87 MET A N 1
ATOM 721 C CA . MET A 1 87 ? -14.399 -8.436 14.942 1.00 56.97 87 MET A CA 1
ATOM 722 C C . MET A 1 87 ? -15.371 -8.301 16.110 1.00 56.97 87 MET A C 1
ATOM 724 O O . MET A 1 87 ? -15.491 -9.244 16.892 1.00 56.97 87 MET A O 1
ATOM 728 N N . VAL A 1 88 ? -15.970 -7.124 16.275 1.00 44.53 88 VAL A N 1
ATOM 729 C CA . VAL A 1 88 ? -17.209 -6.999 17.052 1.00 44.53 88 VAL A CA 1
ATOM 730 C C . VAL A 1 88 ? -18.359 -7.314 16.113 1.00 44.53 88 VAL A C 1
ATOM 732 O O . VAL A 1 88 ? -18.335 -6.760 14.989 1.00 44.53 88 VAL A O 1
#

Foldseek 3Di:
DFDKDFDFDWKDFDWDQDPVRDIDTAWIDDPNDIFGFPDWDDWDWDADPNFIWTWTWTATPPGKIWIWIARPVVRIITGGMIRDDDDD